Protein AF-A0A2N1MS05-F1 (afdb_monomer_lite)

Secondary structure (DSSP, 8-state):
--HHHHHHHHHHHHHHHHHHHS--------PPPPPPSSTTPPPPEEEEESSS--TTS-PPEEEEEEE-SS-B-TTT-EEEE--B-TTS-SB-SPPEEEE-SS-B-TT-EEEEEEE-

Foldseek 3Di:
DDPVVVVVVVVVVVVVVVVVVVPPPPPQQADDDDDDPDPPAWDKDKDKPPGVDDPPPDKMKMKIKDAAQAKQDAPPDKDWDFDAPPVNPGTPDDIDIDGHRDIDHHGDIDIDMDID

Radius of gyration: 24.48 Å; chains: 1; bounding box: 69×27×53 Å

Organism: NCBI:txid588596

Sequence (116 aa):
MNRNIIFAFVLFITLFNLCTVNASPLVKRSTTFNECPLKGIPTLIVSMSPDPPRSGSGPTSFTVSGVLKEQVTAGTTFLMIVFADASGQKILTSIYTKVFEKSFAPGETVTIAVTD

Structure (mmCIF, N/CA/C/O backbone):
data_AF-A0A2N1MS05-F1
#
_entry.id   AF-A0A2N1MS05-F1
#
loop_
_atom_site.group_PDB
_atom_site.id
_atom_site.type_symbol
_atom_site.label_atom_id
_atom_site.label_alt_id
_atom_site.label_comp_id
_atom_site.label_asym_id
_atom_site.label_entity_id
_atom_site.label_seq_id
_atom_site.pdbx_PDB_ins_code
_atom_site.Cartn_x
_atom_site.Cartn_y
_atom_site.Cartn_z
_atom_site.occupancy
_atom_site.B_iso_or_equiv
_atom_site.auth_seq_id
_atom_site.auth_comp_id
_atom_site.auth_asym_id
_atom_site.auth_atom_id
_atom_site.pdbx_PDB_model_num
ATOM 1 N N . MET A 1 1 ? 53.305 15.634 -38.631 1.00 61.09 1 MET A N 1
ATOM 2 C CA . MET A 1 1 ? 52.335 15.311 -37.560 1.00 61.09 1 MET A CA 1
ATOM 3 C C . MET A 1 1 ? 52.787 14.024 -36.887 1.00 61.09 1 MET A C 1
ATOM 5 O O . MET A 1 1 ? 52.977 13.037 -37.585 1.00 61.09 1 MET A O 1
ATOM 9 N N . ASN A 1 2 ? 53.085 14.044 -35.585 1.00 74.69 2 ASN A N 1
ATOM 10 C CA . ASN A 1 2 ? 53.670 12.881 -34.912 1.00 74.69 2 ASN A CA 1
ATOM 11 C C . ASN A 1 2 ? 52.601 11.787 -34.743 1.00 74.69 2 ASN A C 1
ATOM 13 O O . ASN A 1 2 ? 51.548 12.045 -34.160 1.00 74.69 2 ASN A O 1
ATOM 17 N N . ARG A 1 3 ? 52.858 10.579 -35.258 1.00 75.81 3 ARG A N 1
ATOM 18 C CA . ARG A 1 3 ? 51.899 9.456 -35.275 1.00 75.81 3 ARG A CA 1
ATOM 19 C C . ARG A 1 3 ? 51.372 9.122 -33.874 1.00 75.81 3 ARG A C 1
ATOM 21 O O . ARG A 1 3 ? 50.208 8.768 -33.721 1.00 75.81 3 ARG A O 1
ATOM 28 N N . ASN A 1 4 ? 52.201 9.336 -32.854 1.00 78.25 4 ASN A N 1
ATOM 29 C CA . ASN A 1 4 ? 51.846 9.115 -31.453 1.00 78.25 4 ASN A CA 1
ATOM 30 C C . ASN A 1 4 ? 50.808 10.122 -30.932 1.00 78.25 4 ASN A C 1
ATOM 32 O O . ASN A 1 4 ? 49.977 9.764 -30.106 1.00 78.25 4 ASN A O 1
ATOM 36 N N . ILE A 1 5 ? 50.814 11.360 -31.442 1.00 82.06 5 ILE A N 1
ATOM 37 C CA . ILE A 1 5 ? 49.841 12.393 -31.053 1.00 82.06 5 ILE A CA 1
ATOM 38 C C . ILE A 1 5 ? 48.462 12.052 -31.621 1.00 82.06 5 ILE A C 1
ATOM 40 O O . ILE A 1 5 ? 47.464 12.168 -30.920 1.00 82.06 5 ILE A O 1
ATOM 44 N N . ILE A 1 6 ? 48.413 11.560 -32.863 1.00 83.25 6 ILE A N 1
ATOM 45 C CA . ILE A 1 6 ? 47.166 11.113 -33.501 1.00 83.25 6 ILE A CA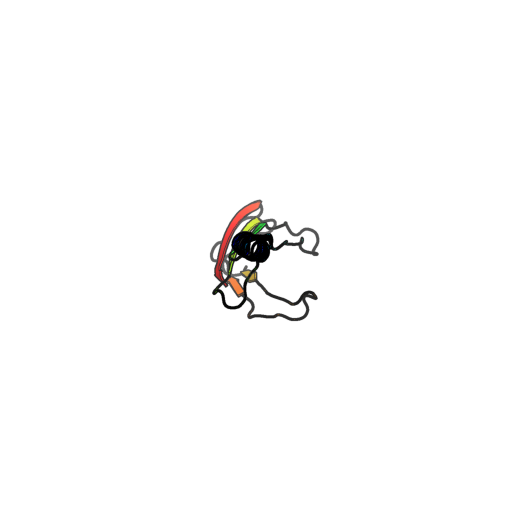 1
ATOM 46 C C . ILE A 1 6 ? 46.560 9.958 -32.698 1.00 83.25 6 ILE A C 1
ATOM 48 O O . ILE A 1 6 ? 45.370 9.966 -32.400 1.00 83.25 6 ILE A O 1
ATOM 52 N N . PHE A 1 7 ? 47.395 8.998 -32.296 1.00 84.25 7 PHE A N 1
ATOM 53 C CA . PHE A 1 7 ? 46.949 7.841 -31.526 1.00 84.25 7 PHE A CA 1
ATOM 54 C C . PHE A 1 7 ? 46.412 8.235 -30.143 1.00 84.25 7 PHE A C 1
ATOM 56 O O . PHE A 1 7 ? 45.348 7.770 -29.739 1.00 84.25 7 PHE A O 1
ATOM 63 N N . ALA A 1 8 ? 47.097 9.147 -29.449 1.00 84.69 8 ALA A N 1
ATOM 64 C CA . ALA A 1 8 ? 46.642 9.674 -28.165 1.00 84.69 8 ALA A CA 1
ATOM 65 C C . ALA A 1 8 ? 45.305 10.425 -28.287 1.00 84.69 8 ALA A C 1
ATOM 67 O O . ALA A 1 8 ? 44.437 10.282 -27.428 1.00 84.69 8 ALA A O 1
ATOM 68 N N . PHE A 1 9 ? 45.115 11.181 -29.371 1.00 86.25 9 PHE A N 1
ATOM 69 C CA . PHE A 1 9 ? 43.891 11.947 -29.598 1.00 86.25 9 PHE A CA 1
ATOM 70 C C . PHE A 1 9 ? 42.686 11.041 -29.879 1.00 86.25 9 PHE A C 1
ATOM 72 O O . PHE A 1 9 ? 41.613 11.241 -29.315 1.00 86.25 9 PHE A O 1
ATOM 79 N N . VAL A 1 10 ? 42.874 9.994 -30.690 1.00 87.38 10 VAL A N 1
ATOM 80 C CA . VAL A 1 10 ? 41.829 8.991 -30.948 1.00 87.38 10 VAL A CA 1
ATOM 81 C C . VAL A 1 10 ? 41.479 8.235 -29.666 1.00 87.38 10 VAL A C 1
ATOM 83 O O . VAL A 1 10 ? 40.299 8.095 -29.351 1.00 87.38 10 VAL A O 1
ATOM 86 N N . LEU A 1 11 ? 42.480 7.823 -28.879 1.00 85.06 11 LEU A N 1
ATOM 87 C CA . LEU A 1 11 ? 42.256 7.153 -27.596 1.00 85.06 11 LEU A CA 1
ATOM 88 C C . LEU A 1 11 ? 41.435 8.038 -26.643 1.00 85.06 11 LEU A C 1
ATOM 90 O O . LEU A 1 11 ? 40.449 7.579 -26.065 1.00 85.06 11 LEU A O 1
ATOM 94 N N . PHE A 1 12 ? 41.787 9.321 -26.538 1.00 85.06 12 PHE A N 1
ATOM 95 C CA . PHE A 1 12 ? 41.083 10.279 -25.688 1.00 85.06 12 PHE A CA 1
ATOM 96 C C . PHE A 1 12 ? 39.620 10.463 -26.108 1.00 85.06 12 PHE A C 1
ATOM 98 O O . PHE A 1 12 ? 38.728 10.403 -25.263 1.00 85.06 12 PHE A O 1
ATOM 105 N N . ILE A 1 13 ? 39.355 10.598 -27.412 1.00 84.31 13 ILE A N 1
ATOM 106 C CA . ILE A 1 13 ? 37.988 10.692 -27.942 1.00 84.31 13 ILE A CA 1
ATOM 107 C C . ILE A 1 13 ? 37.203 9.412 -27.633 1.00 84.31 13 ILE A C 1
ATOM 109 O O . ILE A 1 13 ? 36.059 9.493 -27.189 1.00 84.31 13 ILE A O 1
ATOM 113 N N . THR A 1 14 ? 37.793 8.230 -27.824 1.00 79.69 14 THR A N 1
ATOM 114 C CA . THR A 1 14 ? 37.090 6.962 -27.560 1.00 79.69 14 THR A CA 1
ATOM 115 C C . THR A 1 14 ? 36.749 6.769 -26.081 1.00 79.69 14 THR A C 1
ATOM 117 O O . THR A 1 14 ? 35.615 6.411 -25.772 1.00 79.69 14 THR A O 1
ATOM 120 N N . LEU A 1 15 ? 37.672 7.079 -25.164 1.00 76.25 15 LEU A N 1
ATOM 121 C CA . LEU A 1 15 ? 37.443 7.011 -23.715 1.00 76.25 15 LEU A CA 1
ATOM 122 C C . LEU A 1 15 ? 36.390 8.023 -23.257 1.00 76.25 15 LEU A C 1
ATOM 124 O O . LEU A 1 15 ? 35.505 7.682 -22.475 1.00 76.25 15 LEU A O 1
ATOM 128 N N . PHE A 1 16 ? 36.453 9.250 -23.776 1.00 73.69 16 PHE A N 1
ATOM 129 C CA . PHE A 1 16 ? 35.483 10.290 -23.452 1.00 73.69 16 PHE A CA 1
ATOM 130 C C . PHE A 1 16 ? 34.064 9.903 -23.893 1.00 73.69 16 PHE A C 1
ATOM 132 O O . PHE A 1 16 ? 33.128 10.023 -23.107 1.00 73.69 16 PHE A O 1
ATOM 139 N N . ASN A 1 17 ? 33.909 9.356 -25.104 1.00 67.69 17 ASN A N 1
ATOM 140 C CA . ASN A 1 17 ? 32.614 8.868 -25.587 1.00 67.69 17 ASN A CA 1
ATOM 141 C C . ASN A 1 17 ? 32.106 7.652 -24.795 1.00 67.69 17 ASN A C 1
ATOM 143 O O . ASN A 1 17 ? 30.905 7.536 -24.572 1.00 67.69 17 ASN A O 1
ATOM 147 N N . LEU A 1 18 ? 32.990 6.762 -24.328 1.00 64.75 18 LEU A N 1
ATOM 148 C CA . LEU A 1 18 ? 32.595 5.619 -23.496 1.00 64.75 18 LEU A CA 1
ATOM 149 C C . LEU A 1 18 ? 32.071 6.052 -22.113 1.00 64.75 18 LEU A C 1
ATOM 151 O O . LEU A 1 18 ? 31.139 5.448 -21.582 1.00 64.75 18 LEU A O 1
ATOM 155 N N . CYS A 1 19 ? 32.652 7.108 -21.536 1.00 61.91 19 CYS A N 1
ATOM 156 C CA . CYS A 1 19 ? 32.210 7.668 -20.258 1.00 61.91 19 CYS A CA 1
ATOM 157 C C . CYS A 1 19 ? 30.848 8.373 -20.356 1.00 61.91 19 CYS A C 1
ATOM 159 O O . CYS A 1 19 ? 30.087 8.357 -19.390 1.00 61.91 19 CYS A O 1
ATOM 161 N N . THR A 1 20 ? 30.514 8.975 -21.502 1.00 59.06 20 THR A N 1
ATOM 162 C CA . THR A 1 20 ? 29.256 9.721 -21.670 1.00 59.06 20 THR A CA 1
ATOM 163 C C . THR A 1 20 ? 28.058 8.835 -22.013 1.00 59.06 20 THR A C 1
ATOM 165 O O . THR A 1 20 ? 26.941 9.179 -21.636 1.00 59.06 20 THR A O 1
ATOM 168 N N . VAL A 1 21 ? 28.254 7.674 -22.653 1.00 57.34 21 VAL A N 1
ATOM 169 C CA . VAL A 1 21 ? 27.136 6.781 -23.035 1.00 57.34 21 VAL A CA 1
ATOM 170 C C . VAL A 1 21 ? 26.511 6.011 -21.869 1.00 57.34 21 VAL A C 1
ATOM 172 O O . VAL A 1 21 ? 25.335 5.668 -21.937 1.00 57.34 21 VAL A O 1
ATOM 175 N N . ASN A 1 22 ? 27.249 5.781 -20.778 1.00 54.62 22 ASN A N 1
ATOM 176 C CA . ASN A 1 22 ? 26.713 5.112 -19.582 1.00 54.62 22 ASN A CA 1
ATOM 177 C C . ASN A 1 22 ? 26.192 6.084 -18.517 1.00 54.62 22 ASN A C 1
ATOM 179 O O . ASN A 1 22 ? 25.561 5.660 -17.550 1.00 54.62 22 ASN A O 1
ATOM 183 N N . ALA A 1 23 ? 26.397 7.386 -18.708 1.00 50.19 23 ALA A N 1
ATOM 184 C CA . ALA A 1 23 ? 25.805 8.423 -17.881 1.00 50.19 23 ALA A CA 1
ATOM 185 C C . ALA A 1 23 ? 24.455 8.865 -18.467 1.00 50.19 23 ALA A C 1
ATOM 187 O O . ALA A 1 23 ? 24.183 10.058 -18.598 1.00 50.19 23 ALA A O 1
ATOM 188 N N . SER A 1 24 ? 23.571 7.915 -18.808 1.00 51.22 24 SER A N 1
ATOM 189 C CA . SER A 1 24 ? 22.151 8.270 -18.806 1.00 51.22 24 SER A CA 1
ATOM 190 C C . SER A 1 24 ? 21.862 8.780 -17.394 1.00 51.22 24 SER A C 1
ATOM 192 O O . SER A 1 24 ? 22.236 8.067 -16.452 1.00 51.22 24 SER A O 1
ATOM 194 N N . PRO A 1 25 ? 21.259 9.966 -17.193 1.00 49.66 25 PRO A N 1
ATOM 195 C CA . PRO A 1 25 ? 20.829 10.341 -15.859 1.00 49.66 25 PRO A CA 1
ATOM 196 C C . PRO A 1 25 ? 20.004 9.164 -15.352 1.00 49.66 25 PRO A C 1
ATOM 198 O O . PRO A 1 25 ? 19.065 8.741 -16.031 1.00 49.66 25 PRO A O 1
ATOM 201 N N . LEU A 1 26 ? 20.411 8.567 -14.227 1.00 54.34 26 LEU A N 1
ATOM 202 C CA . LEU A 1 26 ? 19.589 7.599 -13.515 1.00 54.34 26 LEU A CA 1
ATOM 203 C C . LEU A 1 26 ? 18.355 8.371 -13.053 1.00 54.34 26 LEU A C 1
ATOM 205 O O . LEU A 1 26 ? 18.271 8.822 -11.913 1.00 54.34 26 LEU A O 1
ATOM 209 N N . VAL A 1 27 ? 17.421 8.607 -13.973 1.00 56.00 27 VAL A N 1
ATOM 210 C CA . VAL A 1 27 ? 16.114 9.159 -13.679 1.00 56.00 27 VAL A CA 1
ATOM 211 C C . VAL A 1 27 ? 15.448 8.058 -12.887 1.00 56.00 27 VAL A C 1
ATOM 213 O O . VAL A 1 27 ? 14.938 7.086 -13.449 1.00 56.00 27 VAL A O 1
ATOM 216 N N . LYS A 1 28 ? 15.543 8.175 -11.562 1.00 55.19 28 LYS A N 1
ATOM 217 C CA . LYS A 1 28 ? 14.782 7.362 -10.632 1.00 55.19 28 LYS A CA 1
ATOM 218 C C . LYS A 1 28 ? 13.321 7.602 -10.988 1.00 55.19 28 LYS A C 1
ATOM 220 O O . LYS A 1 28 ? 12.766 8.656 -10.694 1.00 55.19 28 LYS A O 1
ATOM 225 N N . ARG A 1 29 ? 12.734 6.661 -11.721 1.00 63.19 29 ARG A N 1
ATOM 226 C CA . ARG A 1 29 ? 11.303 6.668 -12.000 1.00 63.19 29 ARG A CA 1
ATOM 227 C C . ARG A 1 29 ? 10.630 6.488 -10.644 1.00 63.19 29 ARG A C 1
ATOM 229 O O . ARG A 1 29 ? 10.889 5.494 -9.986 1.00 63.19 29 ARG A O 1
ATOM 236 N N . SER A 1 30 ? 9.869 7.475 -10.196 1.00 75.56 30 SER A N 1
ATOM 237 C CA . SER A 1 30 ? 9.048 7.331 -8.998 1.00 75.56 30 SER A CA 1
ATOM 238 C C . SER A 1 30 ? 7.606 7.158 -9.428 1.00 75.56 30 SER A C 1
ATOM 240 O O . SER A 1 30 ? 7.142 7.835 -10.351 1.00 75.56 30 SER A O 1
ATOM 242 N N . THR A 1 31 ? 6.924 6.214 -8.799 1.00 82.12 31 THR A N 1
ATOM 243 C CA . THR A 1 31 ? 5.514 5.948 -9.044 1.00 82.12 31 THR A CA 1
ATOM 244 C C . THR A 1 31 ? 4.683 7.047 -8.395 1.00 82.12 31 THR A C 1
ATOM 246 O O . THR A 1 31 ? 4.823 7.332 -7.209 1.00 82.12 31 THR A O 1
ATOM 249 N N . THR A 1 32 ? 3.795 7.665 -9.169 1.00 82.25 32 THR A N 1
ATOM 250 C CA . THR A 1 32 ? 2.836 8.643 -8.653 1.00 82.25 32 THR A CA 1
ATOM 251 C C . THR A 1 32 ? 1.499 7.970 -8.386 1.00 82.25 32 THR A C 1
ATOM 253 O O . THR A 1 32 ? 0.993 7.235 -9.234 1.00 82.25 32 THR A O 1
ATOM 256 N N . PHE A 1 33 ? 0.903 8.264 -7.234 1.00 81.19 33 PHE A N 1
ATOM 257 C CA . PHE A 1 33 ? -0.447 7.830 -6.895 1.00 81.19 33 PHE A CA 1
ATOM 258 C C . PHE A 1 33 ? -1.424 8.975 -7.130 1.00 81.19 33 PHE A C 1
ATOM 260 O O . PHE A 1 33 ? -1.179 10.101 -6.702 1.00 81.19 33 PHE A O 1
ATOM 267 N N . ASN A 1 34 ? -2.527 8.671 -7.806 1.00 79.62 34 ASN A N 1
ATOM 268 C CA . ASN A 1 34 ? -3.625 9.611 -7.984 1.00 79.62 34 ASN A CA 1
ATOM 269 C C . ASN A 1 34 ? -4.644 9.437 -6.858 1.00 79.62 34 ASN A C 1
ATOM 271 O O . ASN A 1 34 ? -4.764 8.359 -6.272 1.00 79.62 34 ASN A O 1
ATOM 275 N N . GLU A 1 35 ? -5.404 10.492 -6.583 1.00 78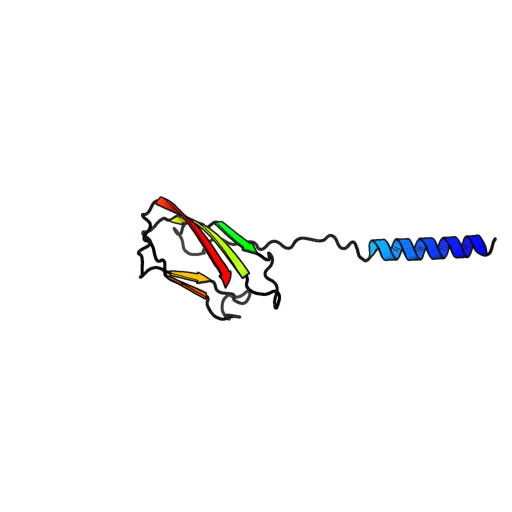.50 35 GLU A N 1
ATOM 276 C CA . GLU A 1 35 ? -6.526 10.411 -5.655 1.00 78.50 35 GLU A CA 1
ATOM 277 C C . GLU A 1 35 ? -7.581 9.413 -6.147 1.00 78.50 35 GLU A C 1
ATOM 279 O O . GLU A 1 35 ? -7.774 9.206 -7.350 1.00 78.50 35 GLU A O 1
ATOM 284 N N . CYS A 1 36 ? -8.285 8.792 -5.200 1.00 78.19 36 CYS A N 1
ATOM 285 C CA . CYS A 1 36 ? -9.410 7.930 -5.526 1.00 78.19 36 CYS A CA 1
ATOM 286 C C . CYS A 1 36 ? -10.505 8.776 -6.205 1.00 78.19 36 CYS A C 1
ATOM 288 O O . CYS A 1 36 ? -10.900 9.801 -5.649 1.00 78.19 36 CYS A O 1
ATOM 290 N N . PRO A 1 37 ? -11.053 8.361 -7.362 1.00 78.06 37 PRO A N 1
ATOM 291 C CA . PRO A 1 37 ? -12.097 9.127 -8.050 1.00 78.06 37 PRO A CA 1
ATOM 292 C C . PRO A 1 37 ? -13.417 9.190 -7.261 1.00 78.06 37 PRO A C 1
ATOM 294 O O . PRO A 1 37 ? -14.315 9.965 -7.598 1.00 78.06 37 PRO A O 1
ATOM 297 N N . LEU A 1 38 ? -13.559 8.373 -6.213 1.00 80.81 38 LEU A N 1
ATOM 298 C CA . LEU A 1 38 ? -14.704 8.390 -5.314 1.00 80.81 38 LEU A CA 1
ATOM 299 C C . LEU A 1 38 ? -14.619 9.586 -4.359 1.00 80.81 38 LEU A C 1
ATOM 301 O O . LEU A 1 38 ? -13.662 9.749 -3.604 1.00 80.81 38 LEU A O 1
ATOM 305 N N . LYS A 1 39 ? -15.666 10.414 -4.355 1.00 80.50 39 LYS A N 1
ATOM 306 C CA . LYS A 1 39 ? -15.735 11.595 -3.489 1.00 80.50 39 LYS A CA 1
ATOM 307 C C . LYS A 1 39 ? -15.837 11.205 -2.016 1.00 80.50 39 LYS A C 1
ATOM 309 O O . LYS A 1 39 ? -16.601 10.319 -1.646 1.00 80.50 39 LYS A O 1
ATOM 314 N N . GLY A 1 40 ? -15.132 11.952 -1.168 1.00 78.88 40 GLY A N 1
ATOM 315 C CA . GLY A 1 40 ? -15.234 11.826 0.285 1.00 78.88 40 GLY A CA 1
ATOM 316 C C . GLY A 1 40 ? -14.451 10.657 0.885 1.00 78.88 40 GLY A C 1
ATOM 317 O O . GLY A 1 40 ? -14.640 10.391 2.074 1.00 78.88 40 GLY A O 1
ATOM 318 N N . ILE A 1 41 ? -13.594 9.998 0.101 1.00 80.88 41 ILE A N 1
ATOM 319 C CA . ILE A 1 41 ? -12.631 8.997 0.572 1.00 80.88 41 ILE A CA 1
ATOM 320 C C . ILE A 1 41 ? -11.338 9.713 0.992 1.00 80.88 41 ILE A C 1
ATOM 322 O O . ILE A 1 41 ? -10.880 10.590 0.259 1.00 80.88 41 ILE A O 1
ATOM 326 N N . PRO A 1 42 ? -10.752 9.392 2.161 1.00 79.88 42 PRO A N 1
ATOM 327 C CA . PRO A 1 42 ? -9.493 9.993 2.579 1.00 79.88 42 PRO A CA 1
ATOM 328 C C . PRO A 1 42 ? -8.345 9.568 1.658 1.00 79.88 42 PRO A C 1
ATOM 330 O O . PRO A 1 42 ? -8.243 8.405 1.261 1.00 79.88 42 PRO A O 1
ATOM 333 N N . THR A 1 43 ? -7.453 10.508 1.355 1.00 82.62 43 THR A N 1
ATOM 334 C CA . THR A 1 43 ? -6.216 10.215 0.628 1.00 82.62 43 THR A CA 1
ATOM 335 C C . THR A 1 43 ? -5.274 9.421 1.528 1.00 82.62 43 THR A C 1
ATOM 337 O O . THR A 1 43 ? -4.968 9.836 2.647 1.00 82.62 43 THR A O 1
ATOM 340 N N . LEU A 1 44 ? -4.814 8.274 1.033 1.00 85.50 44 LEU A N 1
ATOM 341 C CA . LEU A 1 44 ? -3.799 7.457 1.690 1.00 85.50 44 LEU A CA 1
ATOM 342 C C . LEU A 1 44 ? -2.419 7.811 1.138 1.00 85.50 44 LEU A C 1
ATOM 344 O O . LEU A 1 44 ? -2.256 8.077 -0.052 1.00 85.50 44 LEU A O 1
ATOM 348 N N . ILE A 1 45 ? -1.419 7.778 2.007 1.00 88.06 45 ILE A N 1
ATOM 349 C CA . ILE A 1 45 ? -0.013 7.897 1.646 1.00 88.06 45 ILE A CA 1
ATOM 350 C C . ILE A 1 45 ? 0.501 6.484 1.395 1.00 88.06 45 ILE A C 1
ATOM 352 O O . ILE A 1 45 ? 0.449 5.628 2.277 1.00 88.06 45 ILE A O 1
ATOM 356 N N . VAL A 1 46 ? 0.998 6.230 0.188 1.00 88.31 46 VAL A N 1
ATOM 357 C CA . VAL A 1 46 ? 1.538 4.924 -0.192 1.00 88.31 46 VAL A CA 1
ATOM 358 C C . VAL A 1 46 ? 2.991 5.086 -0.606 1.00 88.31 46 VAL A C 1
ATOM 360 O O . VAL A 1 46 ? 3.336 5.959 -1.398 1.00 88.31 46 VAL A O 1
ATOM 363 N N . SER A 1 47 ? 3.844 4.221 -0.076 1.00 90.12 47 SER A N 1
ATOM 364 C CA . SER A 1 47 ? 5.214 4.034 -0.548 1.00 90.12 47 SER A CA 1
ATOM 365 C C . SER A 1 47 ? 5.424 2.570 -0.904 1.00 90.12 47 SER A C 1
ATOM 367 O O . SER A 1 47 ? 4.791 1.692 -0.316 1.00 90.12 47 SER A O 1
ATOM 369 N N . MET A 1 48 ? 6.287 2.305 -1.881 1.00 88.94 48 MET A N 1
ATOM 370 C CA . MET A 1 48 ? 6.568 0.949 -2.338 1.00 88.94 48 MET A CA 1
ATOM 371 C C . MET A 1 48 ? 8.063 0.707 -2.530 1.00 88.94 48 MET A C 1
ATOM 373 O O . MET A 1 48 ? 8.840 1.649 -2.695 1.00 88.94 48 MET A O 1
ATOM 377 N N . SER A 1 49 ? 8.461 -0.561 -2.509 1.00 89.62 49 SER A N 1
ATOM 378 C CA . SER A 1 49 ? 9.825 -0.989 -2.798 1.00 89.62 49 SER A CA 1
ATOM 379 C C . SER A 1 49 ? 9.821 -2.334 -3.537 1.00 89.62 49 SER A C 1
ATOM 381 O O . SER A 1 49 ? 9.238 -3.287 -3.014 1.00 89.62 49 SER A O 1
ATOM 383 N N . PRO A 1 50 ? 10.483 -2.443 -4.706 1.00 87.69 50 PRO A N 1
ATOM 384 C CA . PRO A 1 50 ? 11.171 -1.363 -5.422 1.00 87.69 50 PRO A CA 1
ATOM 385 C C . PRO A 1 50 ? 10.192 -0.342 -6.040 1.00 87.69 50 PRO A C 1
ATOM 387 O O . PRO A 1 50 ? 9.078 -0.695 -6.411 1.00 87.69 50 PRO A O 1
ATOM 390 N N . ASP A 1 51 ? 10.622 0.920 -6.161 1.00 85.88 51 ASP A N 1
ATOM 391 C CA . ASP A 1 51 ? 9.902 1.992 -6.872 1.00 85.88 51 ASP A CA 1
ATOM 392 C C . ASP A 1 51 ? 10.750 2.468 -8.076 1.00 85.88 51 ASP A C 1
ATOM 394 O O . ASP A 1 51 ? 11.852 2.994 -7.858 1.00 85.88 51 ASP A O 1
ATOM 398 N N . PRO A 1 52 ? 10.316 2.240 -9.332 1.00 83.69 52 PRO A N 1
ATOM 399 C CA . PRO A 1 52 ? 9.042 1.639 -9.719 1.00 83.69 52 PRO A CA 1
ATOM 400 C C . PRO A 1 52 ? 9.071 0.111 -9.534 1.00 83.69 52 PRO A C 1
ATOM 402 O O . PRO A 1 52 ? 10.157 -0.485 -9.501 1.00 83.69 52 PRO A O 1
ATOM 405 N N . PRO A 1 53 ? 7.900 -0.544 -9.473 1.00 81.00 53 PRO A N 1
ATOM 406 C CA . PRO A 1 53 ? 7.837 -1.992 -9.376 1.00 81.00 53 PRO A CA 1
ATOM 407 C C . PRO A 1 53 ? 8.485 -2.603 -10.621 1.00 81.00 53 PRO A C 1
ATOM 409 O O . PRO A 1 53 ? 8.294 -2.132 -11.749 1.00 81.00 53 PRO A O 1
ATOM 412 N N . ARG A 1 54 ? 9.301 -3.641 -10.423 1.00 77.81 54 ARG A N 1
ATOM 413 C CA .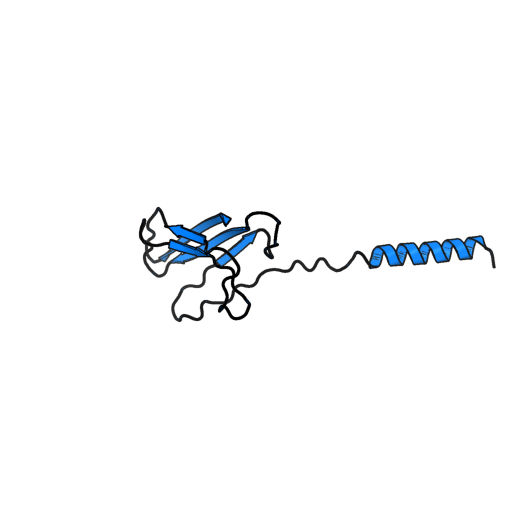 ARG A 1 54 ? 10.074 -4.275 -11.493 1.00 77.81 54 ARG A CA 1
ATOM 414 C C . ARG A 1 54 ? 9.663 -5.733 -11.642 1.00 77.81 54 ARG A C 1
ATOM 416 O O . ARG A 1 54 ? 9.647 -6.500 -10.688 1.00 77.81 54 ARG A O 1
ATOM 423 N N . SER A 1 55 ? 9.358 -6.124 -12.875 1.00 72.75 55 SER A N 1
ATOM 424 C CA . SER A 1 55 ? 9.040 -7.519 -13.174 1.00 72.75 55 SER A CA 1
ATOM 425 C C . SER A 1 55 ? 10.246 -8.420 -12.886 1.00 72.75 55 SER A C 1
ATOM 427 O O . SER A 1 55 ? 11.379 -8.085 -13.246 1.00 72.75 55 SER A O 1
ATOM 429 N N . GLY A 1 56 ? 10.002 -9.551 -12.222 1.00 72.12 56 GLY A N 1
ATOM 430 C CA . GLY A 1 56 ? 11.014 -10.568 -11.930 1.00 72.12 56 GLY A CA 1
ATOM 431 C C . GLY A 1 56 ? 12.024 -10.216 -10.830 1.00 72.12 56 GLY A C 1
ATOM 432 O O . GLY A 1 56 ? 12.952 -10.991 -10.623 1.00 72.12 56 GLY A O 1
ATOM 433 N N . SER A 1 57 ? 11.876 -9.090 -10.117 1.00 68.75 57 SER A N 1
ATOM 434 C CA . SER A 1 57 ? 12.794 -8.699 -9.028 1.00 68.75 57 SER A CA 1
ATOM 435 C C . SER A 1 57 ? 12.381 -9.189 -7.634 1.00 68.75 57 SER A C 1
ATOM 437 O O . SER A 1 57 ? 12.949 -8.737 -6.644 1.00 68.75 57 SER A O 1
ATOM 439 N N . GLY A 1 58 ? 11.411 -10.101 -7.552 1.00 73.81 58 GLY A N 1
ATOM 440 C CA . GLY A 1 58 ? 10.838 -10.564 -6.290 1.00 73.81 58 GLY A CA 1
ATOM 441 C C . GLY A 1 58 ? 9.613 -9.750 -5.856 1.00 73.81 58 GLY A C 1
ATOM 442 O O . GLY A 1 58 ? 9.098 -8.956 -6.648 1.00 73.81 58 GLY A O 1
ATOM 443 N N . PRO A 1 59 ? 9.121 -9.989 -4.632 1.00 77.75 59 PRO A N 1
ATOM 444 C CA . PRO A 1 59 ? 7.868 -9.420 -4.162 1.00 77.75 59 PRO A CA 1
ATOM 445 C C . PRO A 1 59 ? 7.966 -7.904 -3.953 1.00 77.75 59 PRO A C 1
ATOM 447 O O . PRO A 1 59 ? 9.039 -7.376 -3.640 1.00 77.75 59 PRO A O 1
ATOM 450 N N . THR A 1 60 ? 6.845 -7.202 -4.123 1.00 84.62 60 THR A N 1
ATOM 451 C CA . THR A 1 60 ? 6.791 -5.743 -3.934 1.00 84.62 60 THR A CA 1
ATOM 452 C C . THR A 1 60 ? 6.254 -5.438 -2.546 1.00 84.62 60 THR A C 1
ATOM 454 O O . THR A 1 60 ? 5.167 -5.874 -2.171 1.00 84.62 60 THR A O 1
ATOM 457 N N . SER A 1 61 ? 7.017 -4.673 -1.771 1.00 90.62 61 SER A N 1
ATOM 458 C CA . SER A 1 61 ? 6.594 -4.229 -0.446 1.00 90.62 61 SER A CA 1
ATOM 459 C C . SER A 1 61 ? 5.895 -2.884 -0.540 1.00 90.62 61 SER A C 1
ATOM 461 O O . SER A 1 61 ? 6.396 -1.975 -1.196 1.00 90.62 61 SER A O 1
ATOM 463 N N . PHE A 1 62 ? 4.783 -2.737 0.169 1.00 90.81 62 PHE A N 1
ATOM 464 C CA . PHE A 1 62 ? 3.996 -1.516 0.256 1.00 90.81 62 PHE A CA 1
ATOM 465 C C . PHE A 1 62 ? 3.874 -1.088 1.712 1.00 90.81 62 PHE A C 1
ATOM 467 O O . PHE A 1 62 ? 3.556 -1.898 2.581 1.00 90.81 62 PHE A O 1
ATOM 474 N N . THR A 1 63 ? 4.083 0.198 1.970 1.00 92.25 63 THR A N 1
ATOM 475 C CA . THR A 1 63 ? 3.698 0.834 3.230 1.00 92.25 63 THR A CA 1
ATOM 476 C C . THR A 1 63 ? 2.588 1.823 2.935 1.00 92.25 63 THR A C 1
ATOM 478 O O . THR A 1 63 ? 2.794 2.781 2.189 1.00 92.25 63 THR A O 1
ATOM 481 N N . VAL A 1 64 ? 1.417 1.571 3.510 1.00 89.62 64 VAL A N 1
ATOM 482 C CA . VAL A 1 64 ? 0.228 2.411 3.380 1.00 89.62 64 VAL A CA 1
ATOM 483 C C . VAL A 1 64 ? -0.023 3.069 4.725 1.00 89.62 64 VAL A C 1
ATOM 485 O O . VAL A 1 64 ? -0.115 2.380 5.743 1.00 89.62 64 VAL A O 1
ATOM 488 N N . SER A 1 65 ? -0.140 4.388 4.739 1.00 89.69 65 SER A N 1
ATOM 489 C CA . SER A 1 65 ? -0.509 5.150 5.922 1.00 89.69 65 SER A CA 1
ATOM 490 C C . SER A 1 65 ? -1.601 6.167 5.623 1.00 89.69 65 SER A C 1
ATOM 492 O O . SER A 1 65 ? -1.776 6.614 4.492 1.00 89.69 65 SER A O 1
ATOM 494 N N . GLY A 1 66 ? -2.382 6.522 6.634 1.00 87.50 66 GLY A N 1
ATOM 495 C CA . GLY A 1 66 ? -3.434 7.518 6.478 1.00 87.50 66 GLY A CA 1
ATOM 496 C C . GLY A 1 66 ? -4.336 7.614 7.693 1.00 87.50 66 GLY A C 1
ATOM 497 O O . GLY A 1 66 ? -4.242 6.812 8.623 1.00 87.50 66 GLY A O 1
ATOM 498 N N . VAL A 1 67 ? -5.212 8.615 7.663 1.00 88.81 67 VAL A N 1
ATOM 499 C CA . VAL A 1 67 ? -6.259 8.804 8.666 1.00 88.81 67 VAL A CA 1
ATOM 500 C C . VAL A 1 67 ? -7.523 8.120 8.170 1.00 88.81 67 VAL A C 1
ATOM 502 O O . VAL A 1 67 ? -8.035 8.441 7.094 1.00 88.81 67 VAL A O 1
ATOM 505 N N . LEU A 1 68 ? -8.023 7.166 8.947 1.00 85.25 68 LEU A N 1
ATOM 506 C CA . LEU A 1 68 ? -9.241 6.450 8.600 1.00 85.25 68 LEU A CA 1
ATOM 507 C C . LEU A 1 68 ? -10.455 7.351 8.808 1.00 85.25 68 LEU A C 1
ATOM 509 O O . LEU A 1 68 ? -10.624 7.947 9.866 1.00 85.25 68 LEU A O 1
ATOM 513 N N . LYS A 1 69 ? -11.321 7.445 7.802 1.00 85.12 69 LYS A N 1
ATOM 514 C CA . LYS A 1 69 ? -12.592 8.170 7.932 1.00 85.12 69 LYS A CA 1
ATOM 515 C C . LYS A 1 69 ? -13.694 7.298 8.528 1.00 85.12 69 LYS A C 1
ATOM 517 O O . LYS A 1 69 ? -14.522 7.791 9.280 1.00 85.12 69 LYS A O 1
ATOM 522 N N . GLU A 1 70 ? -13.675 6.016 8.187 1.00 87.75 70 GLU A N 1
ATOM 523 C CA . GLU A 1 70 ? -14.647 5.019 8.622 1.00 87.75 70 GLU A CA 1
ATOM 524 C C . GLU A 1 70 ? -13.971 3.991 9.528 1.00 87.75 70 GLU A C 1
ATOM 526 O O . GLU A 1 70 ? -12.745 3.846 9.523 1.00 87.75 70 GLU A O 1
ATOM 531 N N . GLN A 1 71 ? -14.775 3.257 10.293 1.00 91.25 71 GLN A N 1
ATOM 532 C CA . GLN A 1 71 ? -14.277 2.192 11.154 1.00 91.25 71 GLN A CA 1
ATOM 533 C C . GLN A 1 71 ? -13.709 1.036 10.320 1.00 91.25 71 GLN A C 1
ATOM 535 O O . GLN A 1 71 ? -14.351 0.542 9.392 1.00 91.25 71 GLN A O 1
ATOM 540 N N . VAL A 1 72 ? -12.524 0.561 10.699 1.00 91.19 72 VAL A N 1
ATOM 541 C CA . VAL A 1 72 ? -11.982 -0.716 10.222 1.00 91.19 72 VAL A CA 1
ATOM 542 C C . VAL A 1 72 ? -12.326 -1.770 11.260 1.00 91.19 72 VAL A C 1
ATOM 544 O O . VAL A 1 72 ? -11.987 -1.613 12.433 1.00 91.19 72 VAL A O 1
ATOM 547 N N . THR A 1 73 ? -12.984 -2.845 10.837 1.00 94.31 73 THR A N 1
ATOM 548 C CA . THR A 1 73 ? -13.409 -3.931 11.724 1.00 94.31 73 THR A CA 1
ATOM 549 C C . THR A 1 73 ? -12.571 -5.173 11.453 1.00 94.31 73 THR A C 1
ATOM 551 O O . THR A 1 73 ? -12.460 -5.636 10.311 1.00 94.31 73 THR A O 1
ATOM 554 N N . ALA A 1 74 ? -11.970 -5.710 12.515 1.00 94.88 74 ALA A N 1
ATOM 555 C CA . ALA A 1 74 ? -11.173 -6.925 12.458 1.00 94.88 74 ALA A CA 1
ATOM 556 C C . ALA A 1 74 ? -11.974 -8.097 11.871 1.00 94.88 74 ALA A C 1
ATOM 558 O O . ALA A 1 74 ? -13.138 -8.305 12.213 1.00 94.88 74 ALA A O 1
ATOM 559 N N . GLY A 1 75 ? -11.344 -8.876 10.994 1.00 94.19 75 GLY A N 1
ATOM 560 C CA . GLY A 1 75 ? -11.935 -10.067 10.383 1.00 94.19 75 GLY A CA 1
ATOM 561 C C . GLY A 1 75 ? -12.919 -9.797 9.239 1.00 94.19 75 GLY A C 1
ATOM 562 O O . GLY A 1 75 ? -13.251 -10.732 8.517 1.00 94.19 75 GLY A O 1
ATOM 563 N N . THR A 1 76 ? -13.362 -8.552 9.033 1.00 93.25 76 THR A N 1
ATOM 564 C CA . THR A 1 76 ? -14.326 -8.203 7.971 1.00 93.25 76 THR A CA 1
ATOM 565 C C . THR A 1 76 ? -13.756 -7.234 6.946 1.00 93.25 76 THR A C 1
ATOM 567 O O . THR A 1 76 ? -14.026 -7.358 5.753 1.00 93.25 76 THR A O 1
ATOM 570 N N . THR A 1 77 ? -12.977 -6.249 7.392 1.00 91.69 77 THR A N 1
ATOM 571 C CA . THR A 1 77 ? -12.361 -5.262 6.503 1.00 91.69 77 THR A CA 1
ATOM 572 C C . THR A 1 77 ? -11.047 -5.816 5.950 1.00 91.69 77 THR A C 1
ATOM 574 O O . THR A 1 77 ? -10.315 -6.507 6.660 1.00 91.69 77 THR A O 1
ATOM 577 N N . PHE A 1 78 ? -10.709 -5.498 4.698 1.00 91.38 78 PHE A N 1
ATOM 578 C CA . PHE A 1 78 ? -9.479 -5.960 4.050 1.00 91.38 78 PHE A CA 1
ATOM 579 C C . PHE A 1 78 ? -8.784 -4.850 3.253 1.00 91.38 78 PHE A C 1
ATOM 581 O O . PHE A 1 78 ? -9.425 -3.935 2.742 1.00 91.38 78 PHE A O 1
ATOM 588 N N . LEU A 1 79 ? -7.459 -4.949 3.148 1.00 88.94 79 LEU A N 1
ATOM 589 C CA . LEU A 1 79 ? -6.640 -4.224 2.180 1.00 88.94 79 LEU A CA 1
ATOM 590 C C . LEU A 1 79 ? -6.597 -5.024 0.879 1.00 88.94 79 LEU A C 1
ATOM 592 O O . LEU A 1 79 ? -6.403 -6.239 0.917 1.00 88.94 79 LEU A O 1
ATOM 596 N N . MET A 1 80 ? -6.710 -4.336 -0.254 1.00 89.69 80 MET A N 1
ATOM 597 C CA . MET A 1 80 ? -6.579 -4.924 -1.583 1.00 89.69 80 MET A CA 1
ATOM 598 C C . MET A 1 80 ? -5.523 -4.176 -2.398 1.00 89.69 80 MET A C 1
ATOM 600 O O . MET A 1 80 ? -5.544 -2.945 -2.433 1.00 89.69 80 MET A O 1
ATOM 604 N N . ILE A 1 81 ? -4.625 -4.908 -3.060 1.00 87.62 81 ILE A N 1
ATOM 605 C CA . ILE A 1 81 ? -3.626 -4.352 -3.986 1.00 87.62 81 ILE A CA 1
ATOM 606 C C . ILE A 1 81 ? -3.779 -5.056 -5.335 1.00 87.62 81 ILE A C 1
ATOM 608 O O . ILE A 1 81 ? -3.908 -6.279 -5.399 1.00 87.62 81 ILE A O 1
ATOM 612 N N . VAL A 1 82 ? -3.821 -4.267 -6.411 1.00 88.31 82 VAL A N 1
ATOM 613 C CA . VAL A 1 82 ? -4.070 -4.747 -7.775 1.00 88.31 82 VAL A CA 1
ATOM 614 C C . VAL A 1 82 ? -3.144 -4.032 -8.747 1.00 88.31 82 VAL A C 1
ATOM 616 O O . VAL A 1 82 ? -3.079 -2.803 -8.754 1.00 88.31 82 VAL A O 1
ATOM 619 N N . PHE A 1 83 ? -2.493 -4.796 -9.622 1.00 86.06 83 PHE A N 1
ATOM 620 C CA . PHE A 1 83 ? -1.844 -4.263 -10.814 1.00 86.06 83 PHE A CA 1
ATOM 621 C C . PHE A 1 83 ? -2.799 -4.387 -11.997 1.00 86.06 83 PHE A C 1
ATOM 623 O O . PHE A 1 83 ? -3.238 -5.487 -12.334 1.00 86.06 83 PHE A O 1
ATOM 630 N N . ALA A 1 84 ? -3.118 -3.265 -12.634 1.00 87.44 84 ALA A N 1
ATOM 631 C CA . ALA A 1 84 ? -3.972 -3.218 -13.812 1.00 87.44 84 ALA A CA 1
ATOM 632 C C . ALA A 1 84 ? -3.271 -2.493 -14.965 1.00 87.44 84 ALA A C 1
ATOM 634 O O . ALA A 1 84 ? -2.275 -1.794 -14.768 1.00 87.44 84 ALA A O 1
ATOM 635 N N . ASP A 1 85 ? -3.780 -2.677 -16.181 1.00 85.62 85 ASP A N 1
ATOM 636 C CA . ASP A 1 85 ? -3.357 -1.866 -17.317 1.00 85.62 85 ASP A CA 1
ATOM 637 C C . ASP A 1 85 ? -3.715 -0.379 -17.123 1.00 85.62 85 ASP A C 1
ATOM 639 O O . ASP A 1 85 ? -4.448 0.002 -16.210 1.00 85.62 85 ASP A O 1
ATOM 643 N N . ALA A 1 86 ? -3.207 0.484 -18.007 1.00 83.06 86 ALA A N 1
ATOM 644 C CA . ALA A 1 86 ? -3.441 1.928 -17.920 1.00 83.06 86 ALA A CA 1
ATOM 645 C C . ALA A 1 86 ? -4.930 2.325 -18.008 1.00 83.06 86 ALA A C 1
ATOM 647 O O . ALA A 1 86 ? -5.285 3.434 -17.619 1.00 83.06 86 ALA A O 1
ATOM 648 N N . SER A 1 87 ? -5.795 1.440 -18.519 1.00 84.00 87 SER A N 1
ATOM 649 C CA . SER A 1 87 ? -7.244 1.657 -18.579 1.00 84.00 87 SER A CA 1
ATOM 650 C C . SER A 1 87 ? -7.980 1.188 -17.318 1.00 84.00 87 SER A C 1
ATOM 652 O O . SER A 1 87 ? -9.163 1.486 -17.152 1.00 84.00 87 SER A O 1
ATOM 654 N N . GLY A 1 88 ? -7.304 0.436 -16.443 1.00 81.25 88 GLY A N 1
ATOM 655 C CA . GLY A 1 88 ? -7.887 -0.213 -15.273 1.00 81.25 88 GLY A CA 1
ATOM 656 C C . GLY A 1 88 ? -8.798 -1.404 -15.596 1.00 81.25 88 GLY A C 1
ATOM 657 O O . GLY A 1 88 ? -9.370 -1.981 -14.677 1.00 81.25 88 GLY A O 1
ATOM 658 N N . GLN A 1 89 ? -8.958 -1.778 -16.872 1.00 84.94 89 GLN A N 1
ATOM 659 C CA . GLN A 1 89 ? -9.916 -2.807 -17.301 1.00 84.94 89 GLN A CA 1
ATOM 660 C C . GLN A 1 89 ? -9.344 -4.220 -17.207 1.00 84.94 89 GLN A C 1
ATOM 662 O O . GLN A 1 89 ? -10.080 -5.179 -16.971 1.00 84.94 89 GLN A O 1
ATOM 667 N N . LYS A 1 90 ? -8.029 -4.365 -17.392 1.00 89.06 90 LYS A N 1
ATOM 668 C CA . LYS A 1 90 ? -7.354 -5.659 -17.318 1.00 89.06 90 LYS A CA 1
ATOM 669 C C . LYS A 1 90 ? -6.466 -5.730 -16.092 1.00 89.06 90 LYS A C 1
ATOM 671 O O . LYS A 1 90 ? -5.476 -5.009 -15.996 1.00 89.06 90 LYS A O 1
ATOM 676 N N . ILE A 1 91 ? -6.779 -6.666 -15.206 1.00 88.75 91 ILE A N 1
ATOM 677 C CA . ILE A 1 91 ? -5.896 -7.047 -14.108 1.00 88.75 91 ILE A CA 1
ATOM 678 C C . ILE A 1 91 ? -4.713 -7.843 -14.684 1.00 88.75 91 ILE A C 1
ATOM 680 O O . ILE A 1 91 ? -4.894 -8.759 -15.490 1.00 88.75 91 ILE A O 1
ATOM 684 N N . LEU A 1 92 ? -3.496 -7.454 -14.306 1.00 86.75 92 LEU A N 1
ATOM 685 C CA . LEU A 1 92 ? -2.240 -7.996 -14.831 1.00 86.75 92 LEU A CA 1
ATOM 686 C C . LEU A 1 92 ? -1.668 -9.128 -13.968 1.00 86.75 92 LEU A C 1
ATOM 688 O O . LEU A 1 92 ? -0.902 -9.943 -14.479 1.00 86.75 92 LEU A O 1
ATOM 692 N N . THR A 1 93 ? -2.027 -9.178 -12.685 1.00 84.00 93 THR A N 1
ATOM 693 C CA . THR A 1 93 ? -1.505 -10.135 -11.693 1.00 84.00 93 THR A CA 1
ATOM 694 C C . THR A 1 93 ? -2.627 -10.705 -10.825 1.00 84.00 93 THR A C 1
ATOM 696 O O . THR A 1 93 ? -3.783 -10.305 -10.935 1.00 84.00 93 THR A O 1
ATOM 699 N N . SER A 1 94 ? -2.316 -11.647 -9.935 1.00 86.06 94 SER A N 1
ATOM 700 C CA . SER A 1 94 ? -3.247 -12.003 -8.861 1.00 86.06 94 SER A CA 1
ATOM 701 C C . SER A 1 94 ? -3.563 -10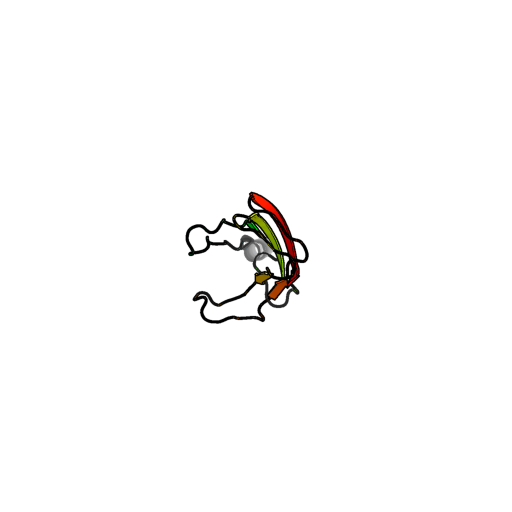.784 -7.992 1.00 86.06 94 SER A C 1
ATOM 703 O O . SER A 1 94 ? -2.708 -9.926 -7.777 1.00 86.06 94 SER A O 1
ATOM 705 N N . ILE A 1 95 ? -4.7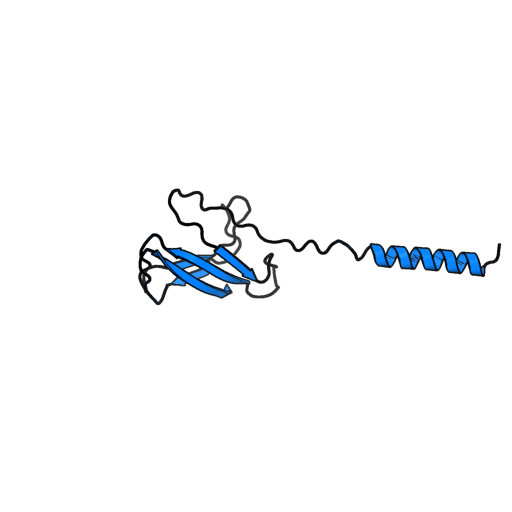99 -10.718 -7.501 1.00 89.62 95 ILE A N 1
ATOM 706 C CA . ILE A 1 95 ? -5.226 -9.702 -6.539 1.00 89.62 95 ILE A CA 1
ATOM 707 C C . ILE A 1 95 ? -4.660 -10.082 -5.173 1.00 89.62 95 ILE A C 1
ATOM 709 O O . ILE A 1 95 ? -4.931 -11.177 -4.678 1.00 89.62 95 ILE A O 1
ATOM 713 N N . TYR A 1 96 ? -3.927 -9.166 -4.549 1.00 89.25 96 TYR A N 1
ATOM 714 C CA . TYR A 1 96 ? -3.525 -9.313 -3.159 1.00 89.25 96 TYR A CA 1
ATOM 715 C C . TYR A 1 96 ? -4.659 -8.861 -2.249 1.00 89.25 96 TYR A C 1
ATOM 717 O O . TYR A 1 96 ? -5.170 -7.748 -2.398 1.00 89.25 96 TYR A O 1
ATOM 725 N N . THR A 1 97 ? -5.013 -9.684 -1.264 1.00 92.44 97 THR A N 1
ATOM 726 C CA . THR A 1 97 ? -5.966 -9.314 -0.213 1.00 92.44 97 THR A CA 1
ATOM 727 C C . THR A 1 97 ? -5.424 -9.670 1.159 1.00 92.44 97 THR A C 1
ATOM 729 O O . THR A 1 97 ? -5.046 -10.819 1.393 1.00 92.44 97 THR A O 1
ATOM 732 N N . LYS A 1 98 ? -5.463 -8.720 2.094 1.00 91.00 98 LYS A N 1
ATOM 733 C CA . LYS A 1 98 ? -5.127 -8.952 3.502 1.00 91.00 98 LYS A CA 1
ATOM 734 C C . LYS A 1 98 ? -6.244 -8.447 4.398 1.00 91.00 98 LYS A C 1
ATOM 736 O O . LYS A 1 98 ? -6.514 -7.250 4.440 1.00 91.00 98 LYS A O 1
ATOM 741 N N . VAL A 1 99 ? -6.874 -9.357 5.131 1.00 93.44 99 VAL A N 1
ATOM 742 C CA . VAL A 1 99 ? -7.888 -9.012 6.132 1.00 93.44 99 VAL A CA 1
ATOM 743 C C . VAL A 1 99 ? -7.204 -8.347 7.327 1.00 93.44 99 VAL A C 1
ATOM 745 O O . VAL A 1 99 ? -6.132 -8.774 7.758 1.00 93.44 99 VAL A O 1
ATOM 748 N N . PHE A 1 100 ? -7.805 -7.285 7.854 1.00 91.69 100 PHE A N 1
ATOM 749 C CA . PHE A 1 100 ? -7.309 -6.641 9.063 1.00 91.69 100 PHE A CA 1
ATOM 750 C C . PHE A 1 100 ? -7.577 -7.534 10.276 1.00 91.69 100 PHE A C 1
ATOM 752 O O . PHE A 1 100 ? -8.708 -7.936 10.529 1.00 91.69 100 PHE A O 1
ATOM 759 N N . GLU A 1 101 ? -6.538 -7.823 11.055 1.00 93.06 101 GLU A N 1
ATOM 760 C CA . GLU A 1 101 ? -6.647 -8.612 12.294 1.00 93.06 101 GLU A CA 1
ATOM 761 C C . GLU A 1 101 ? -7.055 -7.759 13.502 1.00 93.06 101 GLU A C 1
ATOM 763 O O . GLU A 1 101 ? -7.458 -8.281 14.539 1.00 93.06 101 GLU A O 1
ATOM 768 N N . LYS A 1 102 ? -6.936 -6.435 13.378 1.00 92.25 102 LYS A N 1
ATOM 769 C CA . LYS A 1 102 ? -7.257 -5.464 14.423 1.00 92.25 102 LYS A CA 1
ATOM 770 C C . LYS A 1 102 ? -8.241 -4.437 13.890 1.00 92.25 102 LYS A C 1
ATOM 772 O O . LYS A 1 102 ? -8.171 -4.058 12.723 1.00 92.25 102 LYS A O 1
ATOM 777 N N . SER A 1 103 ? -9.141 -4.004 14.765 1.00 93.25 103 SER A N 1
ATOM 778 C CA . SER A 1 103 ? -10.066 -2.916 14.475 1.00 93.25 103 SER A CA 1
ATOM 779 C C . SER A 1 103 ? -9.397 -1.570 14.729 1.00 93.25 103 SER A C 1
ATOM 781 O O . SER A 1 103 ? -8.558 -1.464 15.623 1.00 93.25 103 SER A O 1
ATOM 783 N N . PHE A 1 104 ? -9.811 -0.554 13.978 1.00 92.25 104 PHE A N 1
ATOM 784 C CA . PHE A 1 104 ? -9.360 0.826 14.132 1.00 92.25 104 PHE A CA 1
ATOM 785 C C . PHE A 1 104 ? -10.563 1.760 14.109 1.00 92.25 104 PHE A C 1
ATOM 787 O O . PHE A 1 104 ? -11.490 1.582 13.307 1.00 92.25 104 PHE A O 1
ATOM 794 N N . ALA A 1 105 ? -10.564 2.735 15.008 1.00 92.94 105 ALA A N 1
ATOM 795 C CA . ALA A 1 105 ? -11.642 3.704 15.105 1.00 92.94 105 ALA A CA 1
ATOM 796 C C . ALA A 1 105 ? -11.528 4.782 14.006 1.00 92.94 105 ALA A C 1
ATOM 798 O O . ALA A 1 105 ? -10.430 5.073 13.522 1.00 92.94 105 ALA A O 1
ATOM 799 N N . PRO A 1 106 ? -12.648 5.421 13.623 1.00 91.56 106 PRO A N 1
ATOM 800 C CA . PRO A 1 106 ? -12.611 6.630 12.807 1.00 91.56 106 PRO A CA 1
ATOM 801 C C . PRO A 1 106 ? -11.690 7.696 13.417 1.00 91.56 106 PRO A C 1
ATOM 803 O O . PRO A 1 106 ? -11.705 7.928 14.625 1.00 91.56 106 PRO A O 1
ATOM 806 N N . GLY A 1 107 ? -10.906 8.367 12.578 1.00 89.25 107 GLY A N 1
ATOM 807 C CA . GLY A 1 107 ? -9.944 9.398 12.969 1.00 89.25 107 GLY A CA 1
ATOM 808 C C . GLY A 1 107 ? -8.573 8.867 13.395 1.00 89.25 107 GLY A C 1
ATOM 8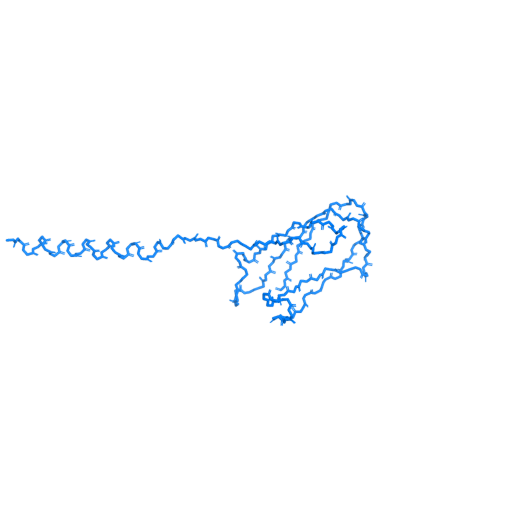09 O O . GLY A 1 107 ? -7.650 9.663 13.570 1.00 89.25 107 GLY A O 1
ATOM 810 N N . GLU A 1 108 ? -8.394 7.551 13.528 1.00 89.06 108 GLU A N 1
ATOM 811 C CA . GLU A 1 108 ? -7.088 6.981 13.855 1.00 89.06 108 GLU A CA 1
ATOM 812 C C . GLU A 1 108 ? -6.131 7.036 12.660 1.00 89.06 108 GLU A C 1
ATOM 814 O O . GLU A 1 108 ? -6.503 6.791 11.508 1.00 89.06 108 GLU A O 1
ATOM 819 N N . THR A 1 109 ? -4.865 7.343 12.952 1.00 89.00 109 THR A N 1
ATOM 820 C CA . THR A 1 109 ? -3.780 7.208 11.978 1.00 89.00 109 THR A CA 1
ATOM 821 C C . THR A 1 109 ? -3.281 5.775 11.997 1.00 89.00 109 THR A C 1
ATOM 823 O O . THR A 1 109 ? -2.804 5.289 13.023 1.00 89.00 109 THR A O 1
ATOM 826 N N . VAL A 1 110 ? -3.350 5.111 10.849 1.00 87.56 110 VAL A N 1
ATOM 827 C CA . VAL A 1 110 ? -2.913 3.723 10.694 1.00 87.56 110 VAL A CA 1
ATOM 828 C C . VAL A 1 110 ? -1.742 3.675 9.730 1.00 87.56 110 VAL A C 1
ATOM 830 O O . VAL A 1 110 ? -1.706 4.417 8.753 1.00 87.56 110 VAL A O 1
ATOM 833 N N . THR A 1 111 ? -0.770 2.810 10.015 1.00 91.12 111 THR A N 1
ATOM 834 C CA . THR A 1 111 ? 0.316 2.462 9.094 1.00 91.12 111 THR A CA 1
ATOM 835 C C . THR A 1 111 ? 0.396 0.947 8.990 1.00 91.12 111 THR A C 1
ATOM 837 O O . THR A 1 111 ? 0.502 0.260 10.006 1.00 91.12 111 THR A O 1
ATOM 840 N N . ILE A 1 112 ? 0.348 0.426 7.768 1.00 89.44 112 ILE A N 1
ATOM 841 C CA . ILE A 1 112 ? 0.450 -1.003 7.472 1.00 89.44 112 ILE A CA 1
ATOM 842 C C . ILE A 1 112 ? 1.554 -1.248 6.453 1.00 89.44 112 ILE A C 1
ATOM 844 O O . ILE A 1 112 ? 1.635 -0.564 5.437 1.00 89.44 112 ILE A O 1
ATOM 848 N N . ALA A 1 113 ? 2.383 -2.249 6.736 1.00 92.19 113 ALA A N 1
ATOM 849 C CA . ALA A 1 113 ? 3.378 -2.769 5.813 1.00 92.19 113 ALA A CA 1
ATOM 850 C C . ALA A 1 113 ? 2.924 -4.145 5.315 1.00 92.19 113 ALA A C 1
ATOM 852 O O . ALA A 1 113 ? 2.544 -5.013 6.112 1.00 92.19 113 ALA A O 1
ATOM 853 N N . VAL A 1 114 ? 2.932 -4.329 3.999 1.00 89.88 114 VAL A N 1
ATOM 854 C CA . VAL A 1 114 ? 2.562 -5.582 3.336 1.00 89.88 114 VAL A CA 1
ATOM 855 C C . VAL A 1 114 ? 3.521 -5.885 2.199 1.00 89.88 114 VAL A C 1
ATOM 857 O O . VAL A 1 114 ? 4.191 -4.994 1.685 1.00 89.88 114 VAL A O 1
ATOM 860 N N . THR A 1 115 ? 3.565 -7.149 1.813 1.00 88.00 115 THR A N 1
ATOM 861 C CA . THR A 1 115 ? 4.390 -7.652 0.724 1.00 88.00 115 THR A CA 1
ATOM 862 C C . THR A 1 115 ? 3.498 -8.556 -0.119 1.00 88.00 115 THR A C 1
ATOM 864 O O . THR A 1 115 ? 2.878 -9.463 0.444 1.00 88.00 115 THR A O 1
ATOM 867 N N . ASP A 1 116 ? 3.387 -8.231 -1.409 1.00 76.75 116 ASP A N 1
ATOM 868 C CA . ASP A 1 116 ? 2.685 -9.018 -2.438 1.00 76.75 116 ASP A CA 1
ATOM 869 C C . ASP A 1 116 ? 3.656 -9.981 -3.128 1.00 76.75 116 ASP A C 1
ATOM 871 O O . ASP A 1 116 ? 4.738 -9.501 -3.555 1.00 76.75 116 ASP A O 1
#

pLDDT: mean 82.23, std 10.79, range [49.66, 94.88]